Protein AF-A0A6N2C9P4-F1 (afdb_monomer_lite)

Structure (mmCIF, N/CA/C/O backbone):
data_AF-A0A6N2C9P4-F1
#
_entry.id   AF-A0A6N2C9P4-F1
#
loop_
_atom_site.group_PDB
_atom_site.id
_atom_site.type_symbol
_atom_site.label_atom_id
_atom_site.label_alt_id
_atom_site.label_comp_id
_atom_site.label_asym_id
_atom_site.label_entity_id
_atom_site.label_seq_id
_atom_site.pdbx_PDB_ins_code
_atom_site.Cartn_x
_atom_site.Cartn_y
_atom_site.Cartn_z
_atom_site.occupancy
_atom_site.B_iso_or_equiv
_atom_site.auth_seq_id
_atom_site.auth_comp_id
_atom_site.auth_asym_id
_atom_site.auth_atom_id
_atom_site.pdbx_PDB_model_num
ATOM 1 N N . MET A 1 1 ? -14.306 4.699 -11.771 1.00 63.12 1 MET A N 1
ATOM 2 C CA . MET A 1 1 ? -15.587 4.289 -11.148 1.00 63.12 1 MET A CA 1
ATOM 3 C C . MET A 1 1 ? -15.395 3.396 -9.915 1.00 63.12 1 MET A C 1
ATOM 5 O O . MET A 1 1 ? -15.817 3.812 -8.850 1.00 63.12 1 MET A O 1
ATOM 9 N N . VAL A 1 2 ? -14.738 2.225 -9.993 1.00 78.75 2 VAL A N 1
ATOM 10 C CA . VAL A 1 2 ? -14.517 1.372 -8.792 1.00 78.75 2 VAL A CA 1
ATOM 11 C C . VAL A 1 2 ? -13.555 2.017 -7.783 1.00 78.75 2 VAL A C 1
ATOM 13 O O . VAL A 1 2 ? -13.801 1.967 -6.585 1.00 78.75 2 VAL A O 1
ATOM 16 N N . HIS A 1 3 ? -12.495 2.677 -8.264 1.00 78.94 3 HIS A N 1
ATOM 17 C CA . HIS A 1 3 ? -11.508 3.338 -7.404 1.00 78.94 3 HIS A CA 1
ATOM 18 C C . HIS A 1 3 ? -12.130 4.446 -6.537 1.00 78.94 3 HIS A C 1
ATOM 20 O O . HIS A 1 3 ? -12.037 4.389 -5.321 1.00 78.94 3 HIS A O 1
ATOM 26 N N . GLU A 1 4 ? -12.892 5.363 -7.141 1.00 85.25 4 GLU A N 1
ATOM 27 C CA . GLU A 1 4 ? -13.590 6.438 -6.415 1.00 85.25 4 GLU A CA 1
ATOM 28 C C . GLU A 1 4 ? -14.562 5.919 -5.346 1.00 85.25 4 GLU A C 1
ATOM 30 O O . GLU A 1 4 ? -14.675 6.500 -4.264 1.00 85.25 4 GLU A O 1
ATOM 35 N N . LEU A 1 5 ? -15.275 4.823 -5.636 1.00 89.31 5 LEU A N 1
ATOM 36 C CA . LEU A 1 5 ? -16.169 4.192 -4.667 1.00 89.31 5 LEU A CA 1
ATOM 37 C C . LEU A 1 5 ? -15.374 3.613 -3.493 1.00 89.31 5 LEU A C 1
ATOM 39 O O . LEU A 1 5 ? -15.727 3.863 -2.339 1.00 89.31 5 LEU A O 1
ATOM 43 N N . ASN A 1 6 ? -14.301 2.879 -3.788 1.00 87.25 6 ASN A N 1
ATOM 44 C CA . ASN A 1 6 ? -13.423 2.310 -2.772 1.00 87.25 6 ASN A CA 1
ATOM 45 C C . ASN A 1 6 ? -12.818 3.418 -1.901 1.00 87.25 6 ASN A C 1
ATOM 47 O O . ASN A 1 6 ? -12.885 3.325 -0.678 1.00 87.25 6 ASN A O 1
ATOM 51 N N . ASP A 1 7 ? -12.347 4.513 -2.496 1.00 87.50 7 ASP A N 1
ATOM 52 C CA . ASP A 1 7 ? -11.795 5.659 -1.767 1.00 87.50 7 ASP A CA 1
ATOM 53 C C . ASP A 1 7 ? -12.834 6.326 -0.866 1.00 87.50 7 ASP A C 1
ATOM 55 O O . ASP A 1 7 ? -12.545 6.705 0.274 1.00 87.50 7 ASP A O 1
ATOM 59 N N . ARG A 1 8 ? -14.071 6.466 -1.353 1.00 90.56 8 ARG A N 1
ATOM 60 C CA . ARG A 1 8 ? -15.170 7.013 -0.556 1.00 90.56 8 ARG A CA 1
ATOM 61 C C . ARG A 1 8 ? -15.479 6.121 0.645 1.00 90.56 8 ARG A C 1
ATOM 63 O O . ARG A 1 8 ? -15.638 6.644 1.747 1.00 90.56 8 ARG A O 1
ATOM 70 N N . ILE A 1 9 ? -15.534 4.804 0.451 1.00 89.75 9 ILE A N 1
ATOM 71 C CA . ILE A 1 9 ? -15.751 3.836 1.535 1.00 89.75 9 ILE A CA 1
ATOM 72 C C . ILE A 1 9 ? -14.584 3.891 2.532 1.00 89.75 9 ILE A C 1
ATOM 74 O O . ILE A 1 9 ? -14.815 3.996 3.736 1.00 89.75 9 ILE A O 1
ATOM 78 N N . MET A 1 10 ? -13.338 3.936 2.055 1.00 89.25 10 MET A N 1
ATOM 79 C CA . MET A 1 10 ? -12.145 4.047 2.903 1.00 89.25 10 MET A CA 1
ATOM 80 C C . MET A 1 10 ? -12.145 5.312 3.770 1.00 89.25 10 MET A C 1
ATOM 82 O O . MET A 1 10 ? -11.682 5.288 4.914 1.00 89.25 10 MET A O 1
ATOM 86 N N . LYS A 1 11 ? -12.694 6.427 3.273 1.00 89.88 11 LYS A N 1
ATOM 87 C CA . LYS A 1 11 ? -12.847 7.668 4.053 1.00 89.88 11 LYS A CA 1
ATOM 88 C C . LYS A 1 11 ? -13.908 7.561 5.153 1.00 89.88 11 LYS A C 1
ATOM 90 O O . LYS A 1 11 ? -13.770 8.237 6.166 1.00 89.88 11 LYS A O 1
ATOM 95 N N . MET A 1 12 ? -14.923 6.713 4.981 1.00 91.94 12 MET A N 1
ATOM 96 C CA . MET A 1 12 ? -15.984 6.500 5.977 1.00 91.94 12 MET A CA 1
ATOM 97 C C . MET A 1 12 ? -15.550 5.589 7.131 1.00 91.94 12 MET A C 1
ATOM 99 O O . MET A 1 12 ? -16.109 5.675 8.222 1.00 91.94 12 MET A O 1
ATOM 103 N N . ILE A 1 13 ? -14.561 4.723 6.905 1.00 90.88 13 ILE A N 1
ATOM 104 C CA . ILE A 1 13 ? -14.054 3.813 7.932 1.00 90.88 13 ILE A CA 1
ATOM 105 C C . ILE A 1 13 ? -13.239 4.606 8.959 1.00 90.88 13 ILE A C 1
ATOM 107 O O . ILE A 1 13 ? -12.302 5.337 8.614 1.00 90.88 13 ILE A O 1
ATOM 111 N N . LEU A 1 14 ? -13.624 4.461 10.228 1.00 91.50 14 LEU A N 1
ATOM 112 C CA . LEU A 1 14 ? -12.948 5.073 11.367 1.00 91.50 14 LEU A CA 1
ATOM 113 C C . LEU A 1 14 ? -11.580 4.422 11.595 1.00 91.50 14 LEU A C 1
ATOM 115 O O . LEU A 1 14 ? -11.409 3.225 11.386 1.00 91.50 14 LEU A O 1
ATOM 119 N N . GLY A 1 15 ? -10.626 5.215 12.071 1.00 89.62 15 GLY A N 1
ATOM 120 C CA . GLY A 1 15 ? -9.274 4.759 12.378 1.00 89.62 15 GLY A CA 1
ATOM 121 C C . GLY A 1 15 ? -8.208 5.403 11.499 1.00 89.62 15 GLY A C 1
ATOM 122 O O . GLY A 1 15 ? -8.489 5.978 10.441 1.00 89.62 15 GLY A O 1
ATOM 123 N N . GLU A 1 16 ? -6.973 5.319 11.981 1.00 92.56 16 GLU A N 1
ATOM 124 C CA . GLU A 1 16 ? -5.802 5.835 11.285 1.00 92.56 16 GLU A CA 1
ATOM 125 C C . GLU A 1 16 ? -5.482 4.964 10.067 1.00 92.56 16 GLU A C 1
ATOM 127 O O . GLU A 1 16 ? -5.488 3.730 10.133 1.00 92.56 16 GLU A O 1
ATOM 132 N N . GLY A 1 17 ? -5.247 5.630 8.938 1.00 90.81 17 GLY A N 1
ATOM 133 C CA . GLY A 1 17 ? -4.811 4.986 7.710 1.00 90.81 17 GLY A CA 1
ATOM 134 C C . GLY A 1 17 ? -3.294 4.911 7.631 1.00 90.81 17 GLY A C 1
ATOM 135 O O . GLY A 1 17 ? -2.592 5.785 8.130 1.00 90.81 17 GLY A O 1
ATOM 136 N N . ARG A 1 18 ? -2.782 3.889 6.952 1.00 92.31 18 ARG A N 1
ATOM 137 C CA . ARG A 1 18 ? -1.384 3.798 6.539 1.00 92.31 18 ARG A CA 1
ATOM 138 C C . ARG A 1 18 ? -1.321 3.606 5.033 1.00 92.31 18 ARG A C 1
ATOM 140 O O . ARG A 1 18 ? -1.981 2.718 4.498 1.00 92.31 18 ARG A O 1
ATOM 147 N N . THR A 1 19 ? -0.505 4.417 4.371 1.00 90.56 19 THR A N 1
ATOM 148 C CA . THR A 1 19 ? -0.159 4.219 2.963 1.00 90.56 19 THR A CA 1
ATOM 149 C C . THR A 1 19 ? 1.045 3.292 2.862 1.00 90.56 19 THR A C 1
ATOM 151 O O . THR A 1 19 ? 2.046 3.496 3.550 1.00 90.56 19 THR A O 1
ATOM 154 N N . TYR A 1 20 ? 0.946 2.284 2.004 1.00 87.75 20 TYR A N 1
ATOM 155 C CA . TYR A 1 20 ? 2.052 1.421 1.608 1.00 87.75 20 TYR A CA 1
ATOM 156 C C . TYR A 1 20 ? 2.389 1.708 0.153 1.00 87.75 20 TYR A C 1
ATOM 158 O O . TYR A 1 20 ? 1.513 1.585 -0.697 1.00 87.75 20 TYR A O 1
ATOM 166 N N . TYR A 1 21 ? 3.634 2.078 -0.124 1.00 84.44 21 TYR A N 1
ATOM 167 C CA . TYR A 1 21 ? 4.108 2.348 -1.479 1.00 84.44 21 TYR A CA 1
ATOM 168 C C . TYR A 1 21 ? 4.705 1.086 -2.107 1.00 84.44 21 TYR A C 1
ATOM 170 O O . TYR A 1 21 ? 5.231 0.216 -1.404 1.00 84.44 21 TYR A O 1
ATOM 178 N N . SER A 1 22 ? 4.599 0.982 -3.428 1.00 80.12 22 SER A N 1
ATOM 179 C CA . SER A 1 22 ? 5.264 -0.047 -4.220 1.00 80.12 22 SER A CA 1
ATOM 180 C C . SER A 1 22 ? 6.782 0.132 -4.164 1.00 80.12 22 SER A C 1
ATOM 182 O O . SER A 1 22 ? 7.291 1.200 -3.834 1.00 80.12 22 SER A O 1
ATOM 184 N N . SER A 1 23 ? 7.521 -0.932 -4.482 1.00 76.88 23 SER A N 1
ATOM 185 C CA . SER A 1 23 ? 8.965 -0.820 -4.669 1.00 76.88 23 SER A CA 1
ATOM 186 C C . SER A 1 23 ? 9.266 -0.104 -5.984 1.00 76.88 23 SER A C 1
ATOM 188 O O . SER A 1 23 ? 8.691 -0.443 -7.016 1.00 76.88 23 SER A O 1
ATOM 190 N N . GLU A 1 24 ? 10.198 0.843 -5.927 1.00 75.50 24 GLU A N 1
ATOM 191 C CA . GLU A 1 24 ? 10.696 1.620 -7.069 1.00 75.50 24 GLU A CA 1
ATOM 192 C C . GLU A 1 24 ? 11.841 0.919 -7.819 1.00 75.50 24 GLU A C 1
ATOM 194 O O . GLU A 1 24 ? 12.439 1.512 -8.709 1.00 75.50 24 GLU A O 1
ATOM 199 N N . ASN A 1 25 ? 12.171 -0.325 -7.450 1.00 72.38 25 ASN A N 1
ATOM 200 C CA . ASN A 1 25 ? 13.305 -1.062 -7.998 1.00 72.38 25 ASN A CA 1
ATOM 201 C C . ASN A 1 25 ? 12.871 -2.392 -8.609 1.00 72.38 25 ASN A C 1
ATOM 203 O O . ASN A 1 25 ? 12.021 -3.108 -8.067 1.00 72.38 25 ASN A O 1
ATOM 207 N N . VAL A 1 26 ? 13.547 -2.772 -9.690 1.00 74.56 26 VAL A N 1
ATOM 208 C CA . VAL A 1 26 ? 13.431 -4.111 -10.267 1.00 74.56 26 VAL A CA 1
ATOM 209 C C . VAL A 1 26 ? 14.207 -5.109 -9.406 1.00 74.56 26 VAL A C 1
ATOM 211 O O . VAL A 1 26 ? 15.240 -4.805 -8.800 1.00 74.56 26 VAL A O 1
ATOM 214 N N . CYS A 1 27 ? 13.665 -6.318 -9.273 1.00 71.88 27 CYS A N 1
ATOM 215 C CA . CYS A 1 27 ? 14.234 -7.326 -8.395 1.00 71.88 27 CYS A CA 1
ATOM 216 C C . CYS A 1 27 ? 15.546 -7.862 -8.986 1.00 71.88 27 CYS A C 1
ATOM 218 O O . CYS A 1 27 ? 15.542 -8.626 -9.941 1.00 71.88 27 CYS A O 1
ATOM 220 N N . LYS A 1 28 ? 16.681 -7.545 -8.356 1.00 68.75 28 LYS A N 1
ATOM 221 C CA . LYS A 1 28 ? 18.031 -7.917 -8.827 1.00 68.75 28 LYS A CA 1
ATOM 222 C C . LYS A 1 28 ? 18.322 -9.425 -8.919 1.00 68.75 28 LYS A C 1
ATOM 224 O O . LYS A 1 28 ? 19.394 -9.833 -9.353 1.00 68.75 28 LYS A O 1
ATOM 229 N N . ALA A 1 29 ? 17.382 -10.257 -8.480 1.00 67.00 29 ALA A N 1
ATOM 230 C CA . ALA A 1 29 ? 17.467 -11.708 -8.545 1.00 67.00 29 ALA A CA 1
ATOM 231 C C . ALA A 1 29 ? 17.048 -12.289 -9.913 1.00 67.00 29 ALA A C 1
ATOM 233 O O . ALA A 1 29 ? 17.240 -13.485 -10.123 1.00 67.00 29 ALA A O 1
ATOM 234 N N . SER A 1 30 ? 16.472 -11.492 -10.828 1.00 60.22 30 SER A N 1
ATOM 235 C CA . SER A 1 30 ? 15.811 -11.993 -12.045 1.00 60.22 30 SER A CA 1
ATOM 236 C C . SER A 1 30 ? 16.580 -11.857 -13.369 1.00 60.22 30 SER A C 1
ATOM 238 O O . SER A 1 30 ? 15.925 -12.002 -14.392 1.00 60.22 30 SER A O 1
ATOM 240 N N . VAL A 1 31 ? 17.920 -11.698 -13.356 1.00 58.84 31 VAL A N 1
ATOM 241 C CA . VAL A 1 31 ? 18.891 -11.583 -14.495 1.00 58.84 31 VAL A CA 1
ATOM 242 C C . VAL A 1 31 ? 19.658 -10.234 -14.454 1.00 58.84 31 VAL A C 1
ATOM 244 O O . VAL A 1 31 ? 19.324 -9.348 -13.680 1.00 58.84 31 VAL A O 1
ATOM 247 N N . ASN A 1 32 ? 20.794 -10.155 -15.166 1.00 60.47 32 ASN A N 1
ATOM 248 C CA . ASN A 1 32 ? 21.866 -9.143 -15.111 1.00 60.47 32 ASN A CA 1
ATOM 249 C C . ASN A 1 32 ? 21.418 -7.693 -14.822 1.00 60.47 32 ASN A C 1
ATOM 251 O O . ASN A 1 32 ? 20.798 -7.021 -15.636 1.00 60.47 32 ASN A O 1
ATOM 255 N N . THR A 1 33 ? 21.852 -7.182 -13.673 1.00 62.19 33 THR A N 1
ATOM 256 C CA . THR A 1 33 ? 21.231 -6.072 -12.934 1.00 62.19 33 THR A CA 1
ATOM 257 C C . THR A 1 33 ? 21.576 -4.654 -13.377 1.00 62.19 33 THR A C 1
ATOM 259 O O . THR A 1 33 ? 21.005 -3.712 -12.845 1.00 62.19 33 THR A O 1
ATOM 262 N N . ASN A 1 34 ? 22.542 -4.463 -14.275 1.00 65.38 34 ASN A N 1
ATOM 263 C CA . ASN A 1 34 ? 23.077 -3.119 -14.540 1.00 65.38 34 ASN A CA 1
ATOM 264 C C . ASN A 1 34 ? 22.355 -2.394 -15.687 1.00 65.38 34 ASN A C 1
ATOM 266 O O . ASN A 1 34 ? 22.399 -1.171 -15.756 1.00 65.38 34 ASN A O 1
ATOM 270 N N . GLU A 1 35 ? 21.709 -3.134 -16.590 1.00 69.75 35 GLU A N 1
ATOM 271 C CA . GLU A 1 35 ? 21.000 -2.566 -17.745 1.00 69.75 35 GLU A CA 1
ATOM 272 C C . GLU A 1 35 ? 19.526 -2.266 -17.422 1.00 69.75 35 GLU A C 1
ATOM 274 O O . GLU A 1 35 ? 18.917 -1.397 -18.040 1.00 69.75 35 GLU A O 1
ATOM 279 N N . GLU A 1 36 ? 18.956 -2.931 -16.415 1.00 71.62 36 GLU A N 1
ATOM 280 C CA . GLU A 1 36 ? 17.549 -2.781 -16.034 1.00 71.62 36 GLU A CA 1
ATOM 281 C C . GLU A 1 36 ? 17.242 -1.443 -15.360 1.00 71.62 36 GLU A C 1
ATOM 283 O O . GLU A 1 36 ? 16.197 -0.870 -15.643 1.00 71.62 36 GLU A O 1
ATOM 288 N N . ASP A 1 37 ? 18.160 -0.896 -14.557 1.00 72.75 37 ASP A N 1
ATOM 289 C CA . ASP A 1 37 ? 17.987 0.436 -13.951 1.00 72.75 37 ASP A CA 1
ATOM 290 C C . ASP A 1 37 ? 17.890 1.538 -15.035 1.00 72.75 37 ASP A C 1
ATOM 292 O O . ASP A 1 37 ? 17.281 2.585 -14.821 1.00 72.75 37 ASP A O 1
ATOM 296 N N . ILE A 1 38 ? 18.457 1.292 -16.226 1.00 78.88 38 ILE A N 1
ATOM 297 C CA . ILE A 1 38 ? 18.358 2.181 -17.395 1.00 78.88 38 ILE A CA 1
ATOM 298 C C . ILE A 1 38 ? 17.042 1.947 -18.154 1.00 78.88 38 ILE A C 1
ATOM 300 O O . ILE A 1 38 ? 16.434 2.899 -18.643 1.00 78.88 38 ILE A O 1
ATOM 304 N N . LEU A 1 39 ? 16.605 0.690 -18.279 1.00 81.38 39 LEU A N 1
ATOM 305 C CA . LEU A 1 39 ? 15.389 0.316 -19.011 1.00 81.38 39 LEU A CA 1
ATOM 306 C C . LEU A 1 39 ? 14.100 0.601 -18.226 1.00 81.38 39 LEU A C 1
ATOM 308 O O . LEU A 1 39 ? 13.062 0.870 -18.832 1.00 81.38 39 LEU A O 1
ATOM 312 N N . TYR A 1 40 ? 14.167 0.558 -16.896 1.00 82.19 40 TYR A N 1
ATOM 313 C CA . TYR A 1 40 ? 13.033 0.691 -15.984 1.00 82.19 40 TYR A CA 1
ATOM 314 C C . TYR A 1 40 ? 13.300 1.777 -14.934 1.00 82.19 40 TYR A C 1
ATOM 316 O O . TYR A 1 40 ? 13.430 1.473 -13.746 1.00 82.19 40 TYR A O 1
ATOM 324 N N . PRO A 1 41 ? 13.375 3.054 -15.346 1.00 84.38 41 PRO A N 1
ATOM 325 C CA . PRO A 1 41 ? 13.537 4.146 -14.399 1.00 84.38 41 PRO A CA 1
ATOM 326 C C . PRO A 1 41 ? 12.330 4.236 -13.455 1.00 84.38 41 PRO A C 1
ATOM 328 O O . PRO A 1 41 ? 11.214 3.825 -13.794 1.00 84.38 41 PRO A O 1
ATOM 331 N N . THR A 1 42 ? 12.531 4.813 -12.274 1.00 80.81 42 THR A N 1
ATOM 332 C CA . THR A 1 42 ? 11.497 4.943 -11.237 1.00 80.81 42 THR A CA 1
ATOM 333 C C . THR A 1 42 ? 10.235 5.636 -11.751 1.00 80.81 42 THR A C 1
ATOM 335 O O . THR A 1 42 ? 9.126 5.198 -11.460 1.00 80.81 42 THR A O 1
ATOM 338 N N . GLU A 1 43 ? 10.361 6.659 -12.597 1.00 84.06 43 GLU A N 1
ATOM 339 C CA . GLU A 1 43 ? 9.212 7.343 -13.197 1.00 84.06 43 GLU A CA 1
ATOM 340 C C . GLU A 1 43 ? 8.386 6.410 -14.088 1.00 84.06 43 GLU A C 1
ATOM 342 O O . GLU A 1 43 ? 7.163 6.533 -14.150 1.00 84.06 43 GLU A O 1
ATOM 347 N N . PHE A 1 44 ? 9.029 5.462 -14.775 1.00 83.44 44 PHE A N 1
ATOM 348 C CA . PHE A 1 44 ? 8.324 4.444 -15.547 1.00 83.44 44 PHE A CA 1
ATOM 349 C C . PHE A 1 44 ? 7.597 3.470 -14.615 1.00 83.44 44 PHE A C 1
ATOM 351 O O . PHE A 1 44 ? 6.401 3.237 -14.793 1.00 83.44 44 PHE A O 1
ATOM 358 N N . LEU A 1 45 ? 8.289 2.961 -13.592 1.00 81.56 45 LEU A N 1
ATOM 359 C CA . LEU A 1 45 ? 7.728 2.014 -12.625 1.00 81.56 45 LEU A CA 1
ATOM 360 C C . LEU A 1 45 ? 6.534 2.602 -11.856 1.00 81.56 45 LEU A C 1
ATOM 362 O O . LEU A 1 45 ? 5.523 1.922 -11.675 1.00 81.56 45 LEU A O 1
ATOM 366 N N . ASN A 1 46 ? 6.600 3.882 -11.490 1.00 79.31 46 ASN A N 1
ATOM 367 C CA . ASN A 1 46 ? 5.548 4.575 -10.741 1.00 79.31 46 ASN A CA 1
ATOM 368 C C . ASN A 1 46 ? 4.287 4.830 -11.579 1.00 79.31 46 ASN A C 1
ATOM 370 O O . ASN A 1 46 ? 3.200 5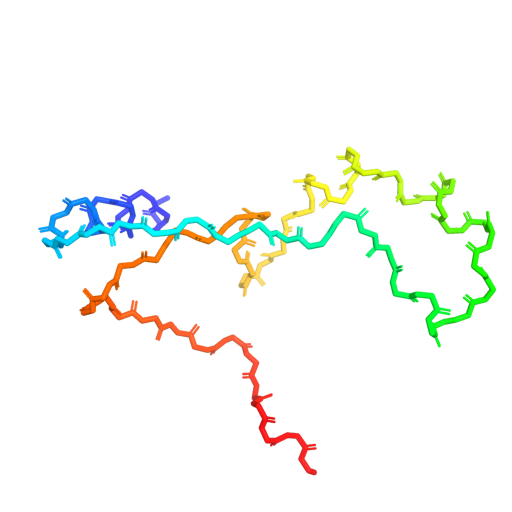.007 -11.028 1.00 79.31 46 ASN A O 1
ATOM 374 N N . ASN A 1 47 ? 4.415 4.805 -12.907 1.00 78.69 47 ASN A N 1
ATOM 375 C CA . ASN A 1 47 ? 3.304 4.965 -13.842 1.00 78.69 47 ASN A CA 1
ATOM 376 C C . ASN A 1 47 ? 2.698 3.632 -14.307 1.00 78.69 47 ASN A C 1
ATOM 378 O O . ASN A 1 47 ? 1.723 3.637 -15.064 1.00 78.69 47 ASN A O 1
ATOM 382 N N . LEU A 1 48 ? 3.240 2.488 -13.875 1.00 79.12 48 LEU A N 1
ATOM 383 C CA . LEU A 1 48 ? 2.701 1.187 -14.251 1.00 79.12 48 LEU A CA 1
ATOM 384 C C . LEU A 1 48 ? 1.294 0.993 -13.672 1.00 79.12 48 LEU A C 1
ATOM 386 O O . LEU A 1 48 ? 1.095 0.859 -12.464 1.00 79.12 48 LEU A O 1
ATOM 390 N N . GLN A 1 49 ? 0.309 0.923 -14.565 1.00 74.00 49 GLN A N 1
ATOM 391 C CA . GLN A 1 49 ? -1.058 0.534 -14.240 1.00 74.00 49 GLN A CA 1
ATOM 392 C C . GLN A 1 49 ? -1.361 -0.827 -14.852 1.00 74.00 49 GLN A C 1
ATOM 394 O O . GLN A 1 49 ? -1.479 -0.970 -16.069 1.00 74.00 49 GLN A O 1
ATOM 399 N N . PHE A 1 50 ? -1.527 -1.830 -13.995 1.00 71.94 50 PHE A N 1
ATOM 400 C CA . PHE A 1 50 ? -1.962 -3.159 -14.404 1.00 71.94 50 PHE A CA 1
ATOM 401 C C . PHE A 1 50 ? -3.420 -3.376 -14.015 1.00 71.94 50 PHE A C 1
ATOM 403 O O . PHE A 1 50 ? -3.869 -2.969 -12.941 1.00 71.94 50 PHE A O 1
ATOM 410 N N . LEU A 1 51 ? -4.172 -4.063 -14.875 1.00 65.81 51 LEU A N 1
ATOM 411 C CA . LEU A 1 51 ? -5.517 -4.504 -14.528 1.00 65.81 51 LEU A CA 1
ATOM 412 C C . LEU A 1 51 ? -5.439 -5.442 -13.319 1.00 65.81 51 LEU A C 1
ATOM 414 O O . LEU A 1 51 ? -4.781 -6.477 -13.368 1.00 65.81 51 LEU A O 1
ATOM 418 N N . GLY A 1 52 ? -6.119 -5.069 -12.236 1.00 63.94 52 GLY A N 1
ATOM 419 C CA . GLY A 1 52 ? -6.157 -5.876 -11.021 1.00 63.94 52 GLY A CA 1
ATOM 420 C C . GLY A 1 52 ? -4.942 -5.726 -10.107 1.00 63.94 52 GLY A C 1
ATOM 421 O O . GLY A 1 52 ? -4.753 -6.601 -9.275 1.00 63.94 52 GLY A O 1
ATOM 422 N N . ILE A 1 53 ? -4.145 -4.655 -10.214 1.00 66.62 53 ILE A N 1
ATOM 423 C CA . ILE A 1 53 ? -3.124 -4.291 -9.216 1.00 66.62 53 ILE A CA 1
ATOM 424 C C . ILE A 1 53 ? -3.322 -2.817 -8.830 1.00 66.62 53 ILE A C 1
ATOM 426 O O . ILE A 1 53 ? -3.513 -1.985 -9.718 1.00 66.62 53 ILE A O 1
ATOM 430 N N . PRO A 1 54 ? -3.332 -2.468 -7.530 1.00 65.06 54 PRO A N 1
ATOM 431 C CA . PRO A 1 54 ? -3.424 -1.077 -7.110 1.00 65.06 54 PRO A CA 1
ATOM 432 C C . PRO A 1 54 ? -2.217 -0.264 -7.589 1.00 65.06 54 PRO A C 1
ATOM 434 O O . PRO A 1 54 ? -1.094 -0.757 -7.682 1.00 65.06 54 PRO A O 1
ATOM 437 N N . ILE A 1 55 ? -2.491 0.991 -7.922 1.00 69.31 55 ILE A N 1
ATOM 438 C CA . ILE A 1 55 ? -1.575 1.902 -8.603 1.00 69.31 55 ILE A CA 1
ATOM 439 C C . ILE A 1 55 ? -0.581 2.440 -7.578 1.00 69.31 55 ILE A C 1
ATOM 441 O O . ILE A 1 55 ? -0.990 3.287 -6.801 1.00 69.31 55 ILE A O 1
ATOM 445 N N . HIS A 1 56 ? 0.669 1.961 -7.588 1.00 77.38 56 HIS A N 1
ATOM 446 C CA . HIS A 1 56 ? 1.861 2.428 -6.841 1.00 77.38 56 HIS A CA 1
ATOM 447 C C . HIS A 1 56 ? 1.742 2.647 -5.309 1.00 77.38 56 HIS A C 1
ATOM 449 O O . HIS A 1 56 ? 2.741 2.658 -4.597 1.00 77.38 56 HIS A O 1
ATOM 455 N N . GLU A 1 57 ? 0.549 2.761 -4.755 1.00 83.38 57 GLU A N 1
ATOM 456 C CA . GLU A 1 57 ? 0.255 2.967 -3.357 1.00 83.38 57 GLU A CA 1
ATOM 457 C C . GLU A 1 57 ? -1.040 2.245 -2.982 1.00 83.38 57 GLU A C 1
ATOM 459 O O . GLU A 1 57 ? -1.976 2.092 -3.771 1.00 83.38 57 GLU A O 1
ATOM 464 N N . ILE A 1 58 ? -1.090 1.774 -1.742 1.00 86.00 58 ILE A N 1
ATOM 465 C CA . ILE A 1 58 ? -2.281 1.182 -1.149 1.00 86.00 58 ILE A CA 1
ATOM 466 C C . ILE A 1 58 ? -2.530 1.873 0.178 1.00 86.00 58 ILE A C 1
ATOM 468 O O . ILE A 1 58 ? -1.723 1.777 1.103 1.00 86.00 58 ILE A O 1
ATOM 472 N N . HIS A 1 59 ? -3.675 2.540 0.287 1.00 88.31 59 HIS A N 1
ATOM 473 C CA . HIS A 1 59 ? -4.126 3.113 1.545 1.00 88.31 59 HIS A CA 1
ATOM 474 C C . HIS A 1 59 ? 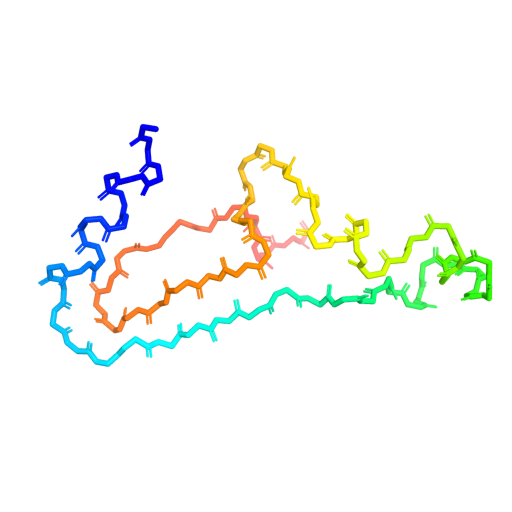-4.911 2.066 2.343 1.00 88.31 59 HIS A C 1
ATOM 476 O O . HIS A 1 59 ? -5.874 1.489 1.838 1.00 88.31 59 HIS A O 1
ATOM 482 N N . MET A 1 60 ? -4.508 1.806 3.588 1.00 89.44 60 MET A N 1
ATOM 483 C CA . MET A 1 60 ? -5.100 0.769 4.434 1.00 89.44 60 MET A CA 1
ATOM 484 C C . MET A 1 60 ? -5.541 1.302 5.789 1.00 89.44 60 MET A C 1
ATOM 486 O O . MET A 1 60 ? -4.816 2.061 6.417 1.00 89.44 60 MET A O 1
ATOM 490 N N . 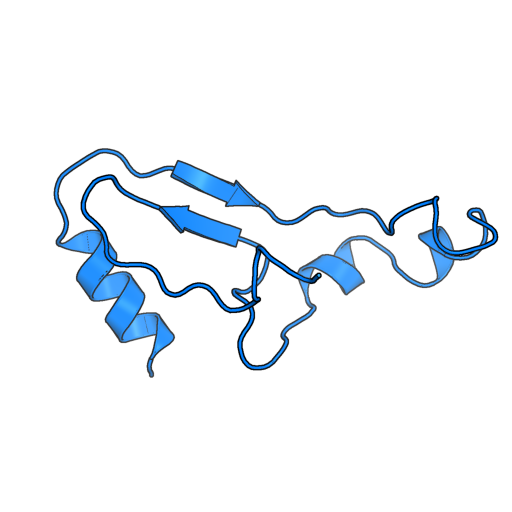LYS A 1 61 ? -6.696 0.841 6.274 1.00 93.19 61 LYS A N 1
ATOM 491 C CA . LYS A 1 61 ? -7.197 1.103 7.629 1.00 93.19 61 LYS A CA 1
ATOM 492 C C . LYS A 1 61 ? -7.620 -0.201 8.288 1.00 93.19 61 LYS A C 1
ATOM 494 O O . LYS A 1 61 ? -8.162 -1.089 7.624 1.00 93.19 61 LYS A O 1
ATOM 499 N N . VAL A 1 62 ? -7.423 -0.293 9.602 1.00 90.69 62 VAL A N 1
ATOM 500 C CA . VAL A 1 62 ? -7.928 -1.420 10.399 1.00 90.69 62 VAL A CA 1
ATOM 501 C C . VAL A 1 62 ? -9.449 -1.508 10.238 1.00 90.69 62 VAL A C 1
ATOM 503 O O . VAL A 1 62 ? -10.145 -0.502 10.325 1.00 90.69 62 VAL A O 1
ATOM 506 N N . GLY A 1 63 ? -9.960 -2.710 9.959 1.00 89.19 63 GLY A N 1
ATOM 507 C CA . GLY A 1 63 ? -11.389 -2.953 9.729 1.00 89.19 63 GLY A CA 1
ATOM 508 C C . GLY A 1 63 ? -11.868 -2.746 8.287 1.00 89.19 63 GLY A C 1
ATOM 509 O O . GLY A 1 63 ? -13.042 -2.979 8.013 1.00 89.19 63 GLY A O 1
ATOM 510 N N . SER A 1 64 ? -10.989 -2.353 7.356 1.00 90.25 64 SER A N 1
ATOM 511 C CA . SER A 1 64 ? -11.353 -2.249 5.936 1.00 90.25 64 SER A CA 1
ATOM 512 C C . SER A 1 64 ? -11.253 -3.597 5.215 1.00 90.25 64 SER A C 1
ATOM 514 O O . SER A 1 64 ? -10.281 -4.324 5.431 1.00 90.25 64 SER A O 1
ATOM 516 N N . PRO A 1 65 ? -12.222 -3.945 4.349 1.00 88.94 65 PRO A N 1
ATOM 517 C CA . PRO A 1 65 ? -12.142 -5.152 3.536 1.00 88.94 65 PRO A CA 1
ATOM 518 C C . PRO A 1 65 ? -11.120 -4.982 2.402 1.00 88.94 65 PRO A C 1
ATOM 520 O O . PRO A 1 65 ? -11.133 -3.978 1.693 1.00 88.94 65 PRO A O 1
ATOM 523 N N . PHE A 1 66 ? -10.274 -5.994 2.194 1.00 87.06 66 PHE A N 1
ATOM 524 C CA . PHE A 1 66 ? -9.314 -6.060 1.088 1.00 87.06 66 PHE A CA 1
ATOM 525 C C . PHE A 1 66 ? -9.440 -7.381 0.336 1.00 87.06 66 PHE A C 1
ATOM 527 O O . PHE A 1 66 ? -9.772 -8.414 0.916 1.00 87.06 66 PHE A O 1
ATOM 534 N N . MET A 1 67 ? -9.142 -7.343 -0.961 1.00 87.62 67 MET A N 1
ATOM 535 C CA . MET A 1 67 ? -9.098 -8.523 -1.816 1.00 87.62 67 MET A CA 1
ATOM 536 C C . MET A 1 67 ? -7.644 -8.909 -2.081 1.00 87.62 67 MET A C 1
ATOM 538 O O . MET A 1 67 ? -6.838 -8.071 -2.483 1.00 87.62 67 MET A O 1
ATOM 542 N N . LEU A 1 68 ? -7.311 -10.184 -1.880 1.00 87.38 68 LE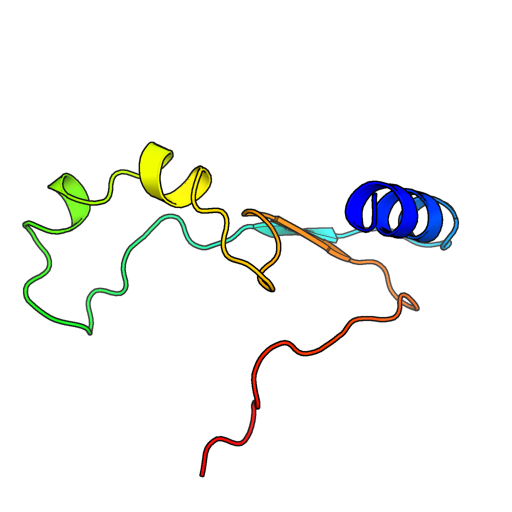U A N 1
ATOM 543 C CA . LEU A 1 68 ? -6.040 -10.735 -2.339 1.00 87.38 68 LEU A CA 1
ATOM 544 C C . LEU A 1 68 ? -6.116 -10.971 -3.847 1.00 87.38 68 LEU A C 1
ATOM 546 O O . LEU A 1 68 ? -6.990 -11.686 -4.327 1.00 87.38 68 LEU A O 1
ATOM 550 N N . LEU A 1 69 ? -5.181 -10.375 -4.581 1.00 84.94 69 LEU A N 1
ATOM 551 C CA . LEU A 1 69 ? -5.111 -10.452 -6.045 1.00 84.94 69 LEU A CA 1
ATOM 552 C C . LEU A 1 69 ? -4.205 -11.592 -6.536 1.00 84.94 69 LEU A C 1
ATOM 554 O O . LEU A 1 69 ? -4.156 -11.894 -7.723 1.00 84.94 69 LEU A O 1
ATOM 558 N N . ARG A 1 70 ? -3.489 -12.239 -5.612 1.00 84.19 70 ARG A N 1
ATOM 559 C CA . ARG A 1 70 ? -2.608 -13.382 -5.863 1.00 84.19 70 ARG A CA 1
ATOM 560 C C . ARG A 1 70 ? -2.799 -14.428 -4.778 1.00 84.19 70 ARG A C 1
ATOM 562 O O . ARG A 1 70 ? -3.029 -14.088 -3.617 1.00 84.19 70 ARG A O 1
ATOM 569 N N . ASN A 1 71 ? -2.654 -15.694 -5.153 1.00 88.38 71 ASN A N 1
ATOM 570 C CA . ASN A 1 71 ? -2.564 -16.769 -4.178 1.00 88.38 71 ASN A CA 1
ATOM 571 C C . ASN A 1 71 ? -1.250 -16.620 -3.390 1.00 88.38 71 ASN A C 1
ATOM 573 O O . ASN A 1 71 ? -0.192 -16.401 -3.981 1.00 88.38 71 ASN A O 1
ATOM 577 N N . LEU A 1 72 ? -1.328 -16.703 -2.062 1.00 88.00 72 LEU A N 1
ATOM 578 C CA . LEU A 1 72 ? -0.160 -16.670 -1.178 1.00 88.00 72 LEU A CA 1
ATOM 579 C C . LEU A 1 72 ? 0.479 -18.055 -1.031 1.00 88.00 72 LEU A C 1
ATOM 581 O O . LEU A 1 72 ? 1.685 -18.157 -0.832 1.00 88.00 72 LEU A O 1
ATOM 585 N N . ASN A 1 73 ? -0.321 -19.109 -1.193 1.00 91.06 73 ASN A N 1
ATOM 586 C CA . ASN A 1 73 ? 0.112 -20.498 -1.162 1.00 91.06 73 ASN A CA 1
ATOM 587 C C . ASN A 1 73 ? 0.209 -21.016 -2.598 1.00 91.06 73 ASN A C 1
ATOM 589 O O . ASN A 1 73 ? -0.695 -21.681 -3.106 1.00 91.06 73 ASN A O 1
ATOM 593 N N . GLN A 1 74 ? 1.298 -20.654 -3.269 1.00 74.25 74 GLN A N 1
ATOM 594 C CA . GLN A 1 74 ? 1.670 -21.208 -4.568 1.00 74.25 74 GLN A CA 1
ATOM 595 C C . GLN A 1 74 ? 2.564 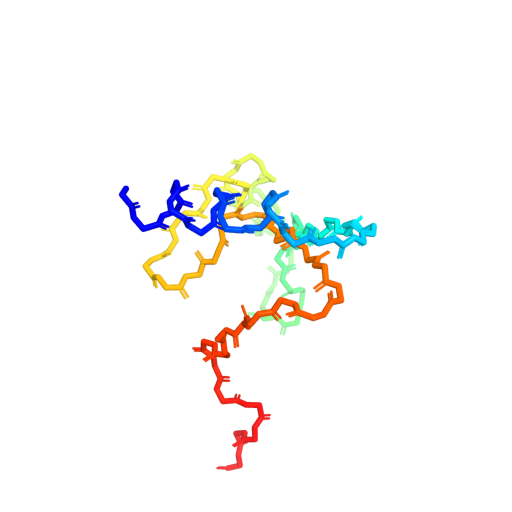-22.424 -4.316 1.00 74.25 74 GLN A C 1
ATOM 597 O O . GLN A 1 74 ? 3.785 -22.302 -4.297 1.00 74.25 74 GLN A O 1
ATOM 602 N N . THR A 1 75 ? 1.948 -23.561 -3.998 1.00 64.44 75 THR A N 1
ATOM 603 C CA . THR A 1 75 ? 2.627 -24.866 -3.984 1.00 64.44 75 THR A CA 1
ATOM 604 C C . THR A 1 75 ? 2.374 -25.566 -5.306 1.00 64.44 75 THR A C 1
ATOM 606 O O . THR A 1 75 ? 1.230 -25.448 -5.802 1.00 64.44 75 THR A O 1
#

pLDDT: mean 80.33, std 9.73, range [58.84, 93.19]

InterPro domains:
  IPR049163 DNA helicase Pif1-like, 2B domain [PF21530] (43-75)

Secon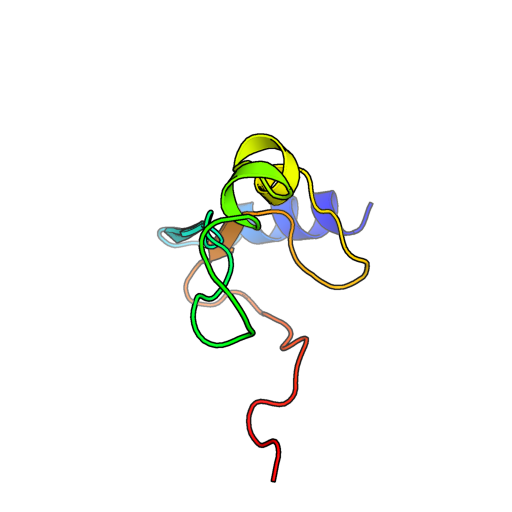dary structure (DSSP, 8-state):
-HHHHHHHHHHHS-S-EEEEEPPSS--TTSS-TTTHHHHS-HHHHHT---TTS--SEEEEETT-----SS-S---

Radius of gyration: 15.77 Å; chains: 1; bounding box: 39×32×31 Å

Sequence (75 aa):
MVHELNDRIMKMILGEGRTYYSSENVCKASVNTNEEDILYPTEFLNNLQFLGIPIHEIHMKVGSPFMLLRNLNQT

Organism: Solanum chilense (NCBI:txid4083)

Foldseek 3Di:
DVVVVLVVVVVVDDADKDKDFDDLADDCVPDDHDCVCVVRPSVNVQQDDDDQDDRGMDIDGPPDDDDDSDDPPPD